Protein AF-A0A831XFM6-F1 (afdb_monomer)

Solvent-accessible surface area (backbone atoms only — not comparable to full-atom values): 2395 Å² total; per-residue (Å²): 130,54,77,51,73,60,93,92,45,77,50,63,77,61,68,69,80,84,48,93,62,57,64,67,60,53,52,53,53,50,62,62,70,76,108

Radius of gyration: 10.1 Å; Cα contacts (8 Å, |Δi|>4): 21; chains: 1; bounding box: 23×18×23 Å

pLDDT: mean 95.95, std 6.65, range [59.38, 98.38]

Mean predicted aligned error: 2.31 Å

Sequence (35 aa):
PILVRQGHLLGGTFHPELTDDPRVHRYFLAMVRER

Structure (mmCIF, N/CA/C/O backbone):
data_AF-A0A831XFM6-F1
#
_entry.id   AF-A0A831XFM6-F1
#
loop_
_ato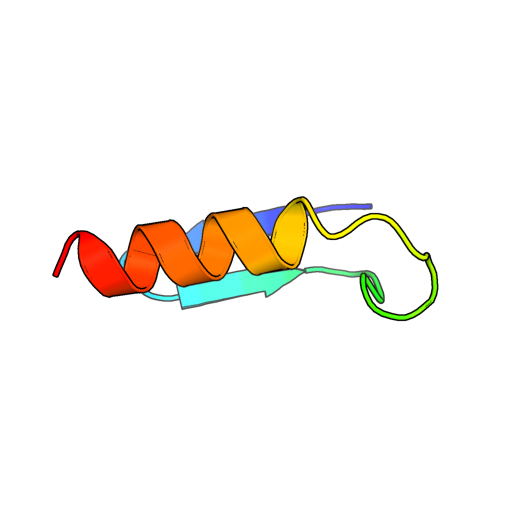m_site.group_PDB
_at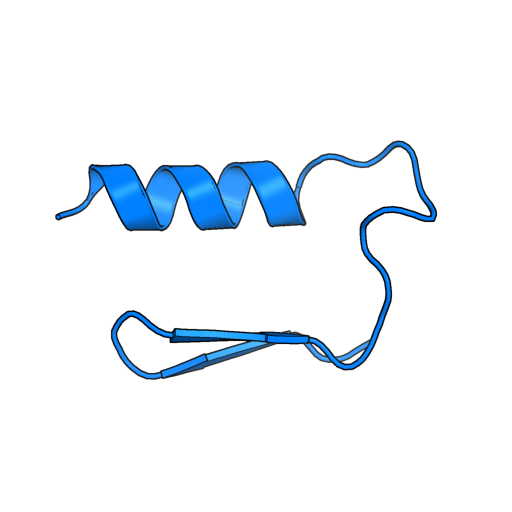om_site.id
_atom_site.type_symbol
_atom_site.label_atom_id
_atom_site.label_alt_id
_atom_site.label_comp_id
_atom_site.label_asym_id
_atom_s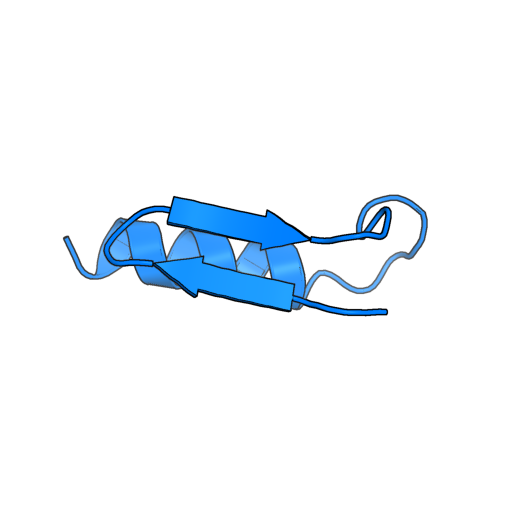ite.label_entity_id
_atom_site.label_seq_id
_atom_site.pdbx_PDB_ins_code
_atom_site.Cartn_x
_atom_site.Cartn_y
_atom_site.Cartn_z
_atom_site.occupancy
_atom_site.B_iso_or_equiv
_atom_site.auth_seq_id
_atom_site.auth_comp_id
_atom_site.auth_asym_id
_atom_site.auth_atom_id
_atom_site.pdbx_PDB_model_num
ATOM 1 N N . PRO A 1 1 ? 3.970 -10.655 -4.413 1.00 88.12 1 PRO A N 1
ATOM 2 C CA . PRO A 1 1 ? 3.758 -9.530 -3.466 1.00 88.12 1 PRO A CA 1
ATOM 3 C C . PRO A 1 1 ? 2.586 -9.873 -2.540 1.00 88.12 1 PRO A C 1
ATOM 5 O O . PRO A 1 1 ? 1.604 -10.415 -3.038 1.00 88.12 1 PRO A O 1
ATOM 8 N N . ILE A 1 2 ? 2.690 -9.613 -1.232 1.00 97.44 2 ILE A N 1
ATOM 9 C CA . ILE A 1 2 ? 1.618 -9.875 -0.254 1.00 97.44 2 ILE A CA 1
ATOM 10 C C . ILE A 1 2 ? 1.213 -8.553 0.408 1.00 97.44 2 ILE A C 1
ATOM 12 O O . ILE A 1 2 ? 2.087 -7.794 0.825 1.00 97.44 2 ILE A O 1
ATOM 16 N N . LEU A 1 3 ? -0.096 -8.290 0.495 1.00 98.12 3 LEU A N 1
ATOM 17 C CA . LEU A 1 3 ? -0.695 -7.146 1.192 1.00 98.12 3 LEU A CA 1
ATOM 18 C C . LEU A 1 3 ? -1.706 -7.674 2.219 1.00 98.12 3 LEU A C 1
ATOM 20 O O . LEU A 1 3 ? -2.595 -8.445 1.861 1.00 98.12 3 LEU A O 1
ATOM 24 N N . VAL A 1 4 ? -1.570 -7.274 3.482 1.00 98.31 4 VAL A N 1
ATOM 25 C CA . VAL A 1 4 ? -2.423 -7.710 4.598 1.00 98.31 4 VAL A CA 1
ATOM 26 C C . VAL A 1 4 ? -3.037 -6.513 5.315 1.00 98.31 4 VAL A C 1
ATOM 28 O O . VAL A 1 4 ? -2.435 -5.441 5.384 1.00 98.31 4 VAL A O 1
ATOM 31 N N . ARG A 1 5 ? -4.233 -6.700 5.880 1.00 97.81 5 ARG A N 1
ATOM 32 C CA . ARG A 1 5 ? -4.940 -5.701 6.694 1.00 97.81 5 ARG A CA 1
ATOM 33 C C . ARG A 1 5 ? -5.349 -6.310 8.032 1.00 97.81 5 ARG A C 1
ATOM 35 O O . ARG A 1 5 ? -5.938 -7.386 8.052 1.00 97.81 5 ARG A O 1
ATOM 42 N N . GLN A 1 6 ? -5.111 -5.586 9.125 1.00 98.19 6 GLN A N 1
ATOM 43 C CA . GLN A 1 6 ? -5.596 -5.931 10.465 1.00 98.19 6 GLN A CA 1
ATOM 44 C C . GLN A 1 6 ? -6.203 -4.690 11.125 1.00 98.19 6 GLN A C 1
ATOM 46 O O . GLN A 1 6 ?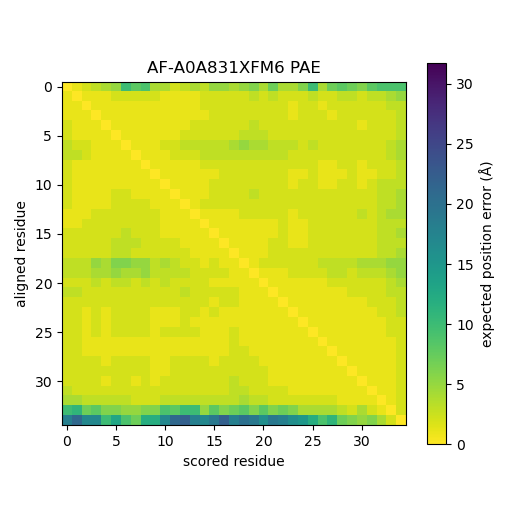 -5.493 -3.791 11.574 1.00 98.19 6 GLN A O 1
ATOM 51 N N . GLY A 1 7 ? -7.535 -4.619 11.164 1.00 95.44 7 GLY A N 1
ATOM 52 C CA . GLY A 1 7 ? -8.244 -3.429 11.631 1.00 95.44 7 GLY A CA 1
ATOM 53 C C . GLY A 1 7 ? -7.874 -2.201 10.794 1.00 95.44 7 GLY A C 1
ATOM 54 O O . GLY A 1 7 ? -8.194 -2.133 9.604 1.00 95.44 7 GLY A O 1
ATOM 55 N N . HIS A 1 8 ? -7.191 -1.244 11.427 1.00 95.44 8 HIS A N 1
ATOM 56 C CA . HIS A 1 8 ? -6.719 -0.008 10.802 1.00 95.44 8 HIS A CA 1
ATOM 57 C C . HIS A 1 8 ? -5.268 -0.055 10.303 1.00 95.44 8 HIS A C 1
ATOM 59 O O . HIS A 1 8 ? -4.768 0.948 9.802 1.00 95.44 8 HIS A O 1
ATOM 65 N N . LEU A 1 9 ? -4.585 -1.188 10.468 1.00 97.56 9 LEU A N 1
ATOM 66 C CA . LEU A 1 9 ? -3.218 -1.389 10.000 1.00 97.56 9 LEU A CA 1
ATOM 67 C C . LEU A 1 9 ? -3.224 -2.001 8.597 1.00 97.56 9 LEU A C 1
ATOM 69 O O . LEU A 1 9 ? -4.003 -2.917 8.316 1.00 97.56 9 LEU A O 1
ATOM 73 N N . LEU A 1 10 ? -2.321 -1.514 7.745 1.00 98.19 10 LEU A N 1
ATOM 74 C CA . LEU A 1 10 ? -2.042 -2.029 6.406 1.00 98.19 10 LEU A CA 1
ATOM 75 C C . LEU A 1 10 ? -0.546 -2.363 6.316 1.00 98.19 10 LEU A C 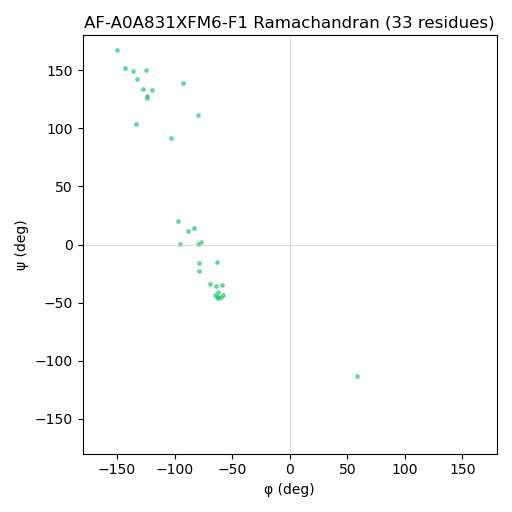1
ATOM 77 O O . LEU A 1 10 ? 0.281 -1.519 6.650 1.00 98.19 10 LEU A O 1
ATOM 81 N N . GLY A 1 11 ? -0.201 -3.578 5.885 1.00 98.19 11 GLY A N 1
ATOM 82 C CA . GLY A 1 11 ? 1.187 -4.032 5.752 1.00 98.19 11 GLY A CA 1
ATOM 83 C C . GLY A 1 11 ? 1.438 -4.716 4.411 1.00 98.19 11 GLY A C 1
ATOM 84 O O . GLY A 1 11 ? 0.573 -5.437 3.916 1.00 98.19 11 GLY A O 1
ATOM 85 N N . GLY A 1 12 ? 2.618 -4.501 3.824 1.00 97.62 12 GLY A N 1
ATOM 86 C CA . GLY A 1 12 ? 3.022 -5.089 2.545 1.00 97.62 12 GLY A CA 1
ATOM 87 C C . GLY A 1 12 ? 4.457 -5.617 2.573 1.00 97.62 12 GLY A C 1
ATOM 88 O O . GLY A 1 12 ? 5.303 -5.077 3.276 1.00 97.62 12 GLY A O 1
ATOM 89 N N . THR A 1 13 ? 4.737 -6.671 1.801 1.00 98.38 13 THR A N 1
ATOM 90 C CA . THR A 1 13 ? 6.087 -7.267 1.655 1.00 98.38 13 THR A CA 1
ATOM 91 C C . THR A 1 13 ? 6.825 -6.767 0.406 1.00 98.38 13 THR A C 1
ATOM 93 O O . THR A 1 13 ? 7.663 -7.472 -0.155 1.00 98.38 13 THR A O 1
ATOM 96 N N . PHE A 1 14 ? 6.411 -5.624 -0.131 1.00 97.25 14 PHE A N 1
ATOM 97 C CA . PHE A 1 14 ? 6.877 -5.068 -1.396 1.00 97.25 14 PHE A CA 1
ATOM 98 C C . PHE A 1 14 ? 6.796 -3.544 -1.350 1.00 97.25 14 PHE A C 1
ATOM 100 O O . PHE A 1 14 ? 6.148 -2.986 -0.467 1.00 97.25 14 PHE A O 1
ATOM 107 N N . HIS A 1 15 ? 7.425 -2.905 -2.332 1.00 97.75 15 HIS A N 1
ATOM 108 C CA . HIS A 1 15 ? 7.540 -1.456 -2.444 1.00 97.75 15 HIS A CA 1
ATOM 109 C C . HIS A 1 15 ? 6.558 -0.915 -3.499 1.00 97.75 15 HIS A C 1
ATOM 111 O O . HIS A 1 15 ? 6.890 -0.925 -4.690 1.00 97.75 15 HIS A O 1
ATOM 117 N N . PRO A 1 16 ? 5.324 -0.514 -3.123 1.00 96.69 16 PRO A N 1
ATOM 118 C CA . PRO A 1 16 ? 4.343 0.036 -4.064 1.00 96.69 16 PRO A CA 1
ATOM 119 C C . PRO A 1 16 ? 4.794 1.349 -4.725 1.00 96.69 16 PRO A C 1
ATOM 121 O O . PRO A 1 16 ? 4.193 1.760 -5.707 1.00 96.69 16 PRO A O 1
ATOM 124 N N . GLU A 1 17 ? 5.823 2.006 -4.196 1.00 97.94 17 GLU A N 1
ATOM 125 C CA . GLU A 1 17 ? 6.435 3.229 -4.717 1.00 97.94 17 GLU A CA 1
ATOM 126 C C . GLU A 1 17 ? 7.387 2.997 -5.900 1.00 97.94 17 GLU A C 1
ATOM 128 O O . GLU A 1 17 ? 7.717 3.941 -6.608 1.00 97.94 17 GLU A O 1
ATOM 133 N N . LEU A 1 18 ? 7.821 1.756 -6.144 1.00 98.00 18 LEU A N 1
ATOM 134 C CA . LEU A 1 18 ? 8.699 1.415 -7.276 1.00 98.00 18 LEU A CA 1
ATOM 135 C C . LEU A 1 18 ? 7.926 1.198 -8.589 1.00 98.00 18 LEU A C 1
ATOM 137 O O . LEU A 1 18 ? 8.451 0.634 -9.548 1.00 98.00 18 LEU A O 1
ATOM 141 N N . THR A 1 19 ? 6.662 1.609 -8.628 1.00 95.69 19 THR A N 1
ATOM 142 C CA . THR A 1 19 ? 5.787 1.572 -9.797 1.00 95.69 19 THR A CA 1
ATOM 143 C C . THR A 1 19 ? 4.893 2.809 -9.801 1.00 95.69 19 THR A C 1
ATOM 145 O O . THR A 1 19 ? 4.538 3.324 -8.744 1.00 95.69 19 THR A O 1
ATOM 148 N N . ASP A 1 20 ? 4.477 3.256 -10.985 1.00 97.94 20 ASP A N 1
ATOM 149 C CA . ASP A 1 20 ? 3.551 4.386 -11.140 1.00 97.94 20 ASP A CA 1
ATOM 150 C C . ASP A 1 20 ? 2.088 4.022 -10.836 1.00 97.94 20 ASP A C 1
ATOM 152 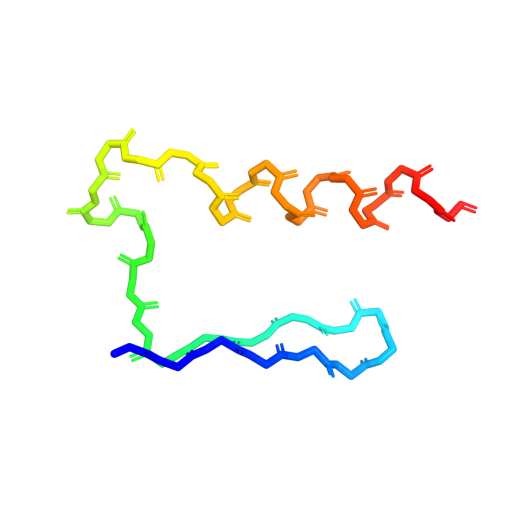O O . ASP A 1 20 ? 1.191 4.850 -10.984 1.00 97.94 20 ASP A O 1
ATOM 156 N N . ASP A 1 21 ? 1.810 2.779 -10.435 1.00 97.88 21 ASP A N 1
ATOM 157 C CA . ASP A 1 21 ? 0.463 2.318 -10.127 1.00 97.88 21 ASP A CA 1
ATOM 158 C C . ASP A 1 21 ? 0.007 2.752 -8.717 1.00 97.88 21 ASP A C 1
ATOM 160 O O . ASP A 1 21 ? 0.454 2.205 -7.703 1.00 97.88 21 ASP A O 1
ATOM 164 N N . PRO A 1 22 ? -0.972 3.668 -8.598 1.00 97.69 22 PRO A N 1
ATOM 165 C CA . PRO A 1 22 ? -1.337 4.237 -7.311 1.00 97.69 22 PRO A CA 1
ATOM 166 C C . PRO A 1 22 ? -2.397 3.408 -6.570 1.00 97.69 22 PRO A C 1
ATOM 168 O O . PRO A 1 22 ? -3.000 3.913 -5.623 1.00 97.69 22 PRO A O 1
ATOM 171 N N . ARG A 1 23 ? -2.717 2.173 -6.990 1.00 97.69 23 ARG A N 1
ATOM 172 C CA . ARG A 1 23 ? -3.819 1.384 -6.397 1.00 97.69 23 ARG A CA 1
ATOM 173 C C . ARG A 1 23 ? -3.658 1.156 -4.892 1.00 97.69 23 ARG A C 1
ATOM 175 O O . ARG A 1 23 ? -4.625 1.343 -4.158 1.00 97.69 23 ARG A O 1
ATOM 182 N N . VAL A 1 24 ? -2.455 0.820 -4.423 1.00 97.94 24 VAL A N 1
ATOM 183 C CA . VAL A 1 24 ? -2.182 0.602 -2.986 1.00 97.94 24 VAL A CA 1
ATOM 184 C C . VAL A 1 24 ? -2.354 1.900 -2.191 1.00 97.94 24 VAL A C 1
ATOM 186 O O . VAL A 1 24 ? -3.017 1.907 -1.155 1.00 97.94 24 VAL A 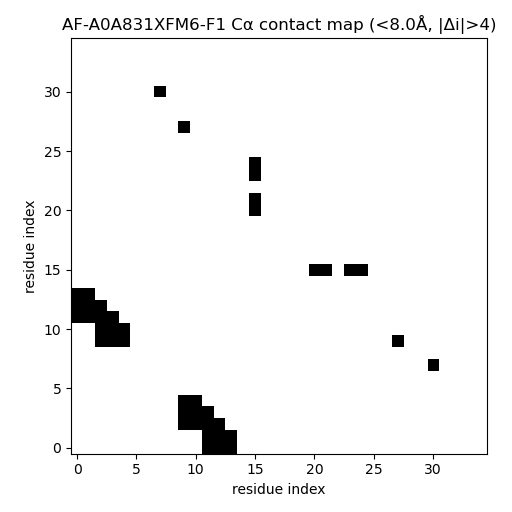O 1
ATOM 189 N N . HIS A 1 25 ? -1.847 3.017 -2.720 1.00 97.94 25 HIS A N 1
ATOM 190 C CA . HIS A 1 25 ? -2.003 4.342 -2.119 1.00 97.94 25 HIS A CA 1
ATOM 191 C C . HIS A 1 25 ? -3.476 4.776 -2.058 1.00 97.94 25 HIS A C 1
ATOM 193 O O . HIS A 1 25 ? -3.951 5.226 -1.017 1.00 97.94 25 HIS A O 1
ATOM 199 N N . ARG A 1 26 ? -4.235 4.589 -3.148 1.00 98.31 26 ARG A N 1
ATOM 200 C CA . ARG A 1 26 ? -5.676 4.889 -3.190 1.00 98.31 26 ARG A CA 1
ATOM 201 C C . ARG A 1 26 ? -6.468 4.041 -2.199 1.00 98.31 26 ARG A C 1
ATOM 203 O O . ARG A 1 26 ? -7.351 4.571 -1.531 1.00 98.31 26 ARG A O 1
ATOM 210 N N . TYR A 1 27 ? -6.136 2.758 -2.078 1.00 97.81 27 TYR A N 1
ATOM 211 C CA . TYR A 1 27 ? -6.761 1.864 -1.105 1.00 97.81 27 TYR A CA 1
ATOM 212 C C . TYR A 1 27 ? -6.507 2.324 0.337 1.00 97.81 27 TYR A C 1
ATOM 214 O O . TYR A 1 27 ? -7.450 2.434 1.118 1.00 97.81 27 TYR A O 1
ATOM 222 N N . PHE A 1 28 ? -5.265 2.686 0.673 1.00 97.88 28 PHE A N 1
ATOM 223 C CA . PHE A 1 28 ? -4.939 3.242 1.987 1.00 97.88 28 PHE A CA 1
ATOM 224 C C . PHE A 1 28 ? -5.719 4.536 2.282 1.00 97.88 28 PHE A C 1
ATOM 226 O O . PHE A 1 28 ? -6.298 4.673 3.357 1.00 97.88 28 PHE A O 1
ATOM 233 N N . LEU A 1 29 ? -5.809 5.464 1.323 1.00 98.25 29 LEU A N 1
ATOM 234 C CA . LEU A 1 29 ? -6.573 6.706 1.501 1.00 98.25 29 LEU A CA 1
ATOM 235 C C . LEU A 1 29 ? -8.077 6.465 1.682 1.00 98.25 29 LEU A 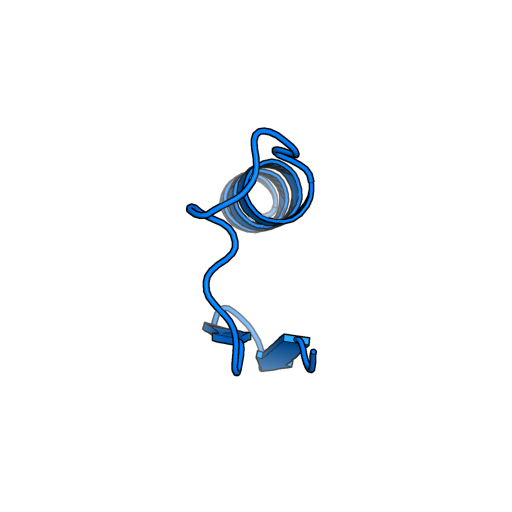C 1
ATOM 237 O O . LEU A 1 29 ? -8.713 7.184 2.449 1.00 98.25 29 LEU A O 1
ATOM 241 N N . ALA A 1 30 ? -8.652 5.469 1.004 1.00 97.81 30 ALA A N 1
ATOM 242 C CA . ALA A 1 30 ? -10.042 5.073 1.224 1.00 97.81 30 ALA A CA 1
ATOM 243 C C . ALA A 1 30 ? -10.252 4.563 2.660 1.00 97.81 30 ALA A C 1
ATOM 245 O O . ALA A 1 30 ? -11.158 5.035 3.341 1.00 97.81 30 ALA A O 1
ATOM 246 N N . MET A 1 31 ? -9.346 3.715 3.167 1.00 96.94 31 MET A N 1
ATOM 247 C CA . MET A 1 31 ? -9.390 3.243 4.559 1.00 96.94 31 MET A CA 1
ATOM 248 C C . MET A 1 31 ? -9.333 4.387 5.581 1.00 96.94 31 MET A C 1
ATOM 250 O O . MET A 1 31 ? -9.949 4.293 6.639 1.00 96.94 31 MET A O 1
ATOM 254 N N . VAL A 1 32 ? -8.590 5.460 5.287 1.00 97.19 32 VAL A N 1
ATOM 255 C CA . VAL A 1 32 ? -8.514 6.652 6.151 1.00 97.19 32 VAL A CA 1
ATOM 256 C C . VAL A 1 32 ? -9.833 7.433 6.157 1.00 97.19 32 VAL A C 1
ATOM 258 O O . VAL A 1 32 ? -10.186 7.987 7.191 1.00 97.19 32 VAL A O 1
ATOM 261 N N . ARG A 1 33 ? -10.564 7.469 5.034 1.00 96.56 33 ARG A N 1
ATOM 262 C CA . ARG A 1 33 ? -11.846 8.188 4.890 1.00 96.56 33 ARG A CA 1
ATOM 263 C C . ARG A 1 33 ? -13.050 7.453 5.482 1.00 96.56 33 ARG A C 1
ATOM 265 O O . ARG A 1 33 ? -14.061 8.090 5.737 1.00 96.56 33 ARG A O 1
ATOM 272 N N . GLU A 1 34 ? -12.967 6.134 5.639 1.00 89.06 34 GLU A N 1
ATOM 273 C CA . GLU A 1 34 ? -14.015 5.293 6.245 1.00 89.06 34 GLU A CA 1
ATOM 274 C C . GLU A 1 34 ? -14.023 5.342 7.788 1.00 89.06 34 GLU A C 1
ATOM 276 O O . GLU A 1 34 ? -14.827 4.659 8.423 1.00 89.06 34 GLU A O 1
ATOM 281 N N . ARG A 1 35 ? -13.118 6.120 8.391 1.00 59.38 35 ARG A N 1
ATOM 282 C CA . ARG A 1 35 ? -13.095 6.443 9.823 1.00 59.38 35 ARG A CA 1
ATOM 283 C C . ARG A 1 35 ? -13.848 7.732 10.108 1.00 59.38 35 ARG A C 1
ATOM 285 O O . ARG A 1 35 ? -14.454 7.788 11.198 1.00 59.38 35 ARG A O 1
#

Foldseek 3Di:
DDWDDDQLDIDDPDDPPVDPDCVVVVVNVVSVVVD

Secondary structure (DSSP, 8-stat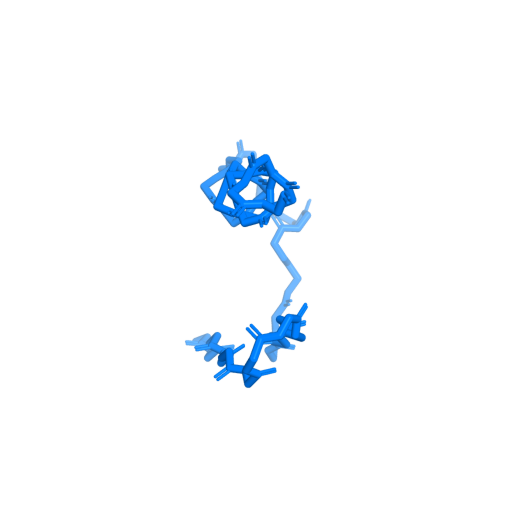e):
--EEEETTEEEESS-GGGSS-THHHHHHHHHHHT-